Protein AF-A0AAQ3RHJ6-F1 (afdb_monomer)

Radius of gyration: 16.73 Å; Cα contacts (8 Å, |Δi|>4): 110; chains: 1; bounding box: 40×31×44 Å

Sequence (121 aa):
MRVRHAPHLPLVLCGLTCKFHGGLKTGIVGRTGSGKSTLIQTLFRIVEPAVGKVMIDNINICSIGLHDLRSRLSIIPQDPTMFEGTVRNNLDPLEEHTDEHLGGGLVLYGNTMFCSKDYTC

pLDDT: mean 82.83, std 17.09, range [29.5, 97.31]

Structure (mmCIF, N/CA/C/O backbone):
data_AF-A0AAQ3RHJ6-F1
#
_entry.id   AF-A0AAQ3RHJ6-F1
#
loop_
_atom_site.group_PDB
_atom_site.id
_atom_site.type_symbol
_atom_site.label_atom_id
_atom_site.label_alt_id
_atom_site.label_comp_id
_atom_site.label_asym_id
_atom_site.label_entity_id
_atom_site.label_seq_id
_atom_site.pdbx_PDB_ins_code
_atom_site.Cartn_x
_atom_site.Cartn_y
_atom_site.Cartn_z
_atom_site.occupancy
_atom_site.B_iso_or_equiv
_atom_site.auth_seq_id
_ato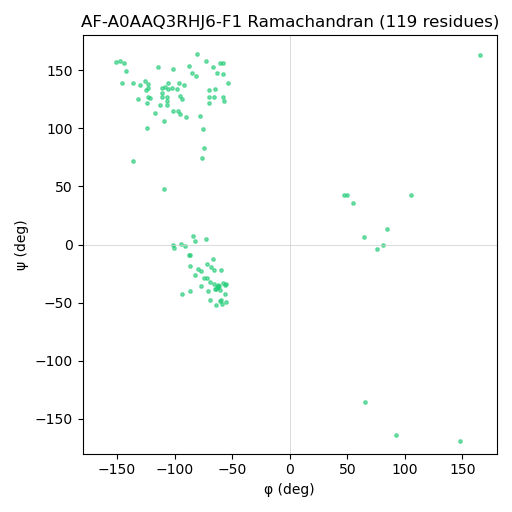m_site.auth_comp_id
_atom_site.auth_asym_id
_atom_site.auth_atom_id
_atom_site.pdbx_PDB_model_num
ATOM 1 N N . MET A 1 1 ? -11.813 2.469 5.483 1.00 94.81 1 MET A N 1
ATOM 2 C CA . MET A 1 1 ? -11.018 1.439 6.188 1.00 94.81 1 MET A CA 1
ATOM 3 C C . MET A 1 1 ? -10.337 2.016 7.423 1.00 94.81 1 MET A C 1
ATOM 5 O O . MET A 1 1 ? -10.104 3.222 7.476 1.00 94.81 1 MET A O 1
ATOM 9 N N . ARG A 1 2 ? -10.021 1.171 8.408 1.00 96.94 2 ARG A N 1
ATOM 10 C CA . ARG A 1 2 ? -9.247 1.517 9.609 1.00 96.94 2 ARG A CA 1
ATOM 11 C C . ARG A 1 2 ? -8.026 0.609 9.719 1.00 96.94 2 ARG A C 1
ATOM 13 O O . ARG A 1 2 ? -8.155 -0.588 9.473 1.00 96.94 2 ARG A O 1
ATOM 20 N N . VAL A 1 3 ? -6.874 1.163 10.089 1.00 97.31 3 VAL A N 1
ATOM 21 C CA . VAL A 1 3 ? -5.588 0.439 10.110 1.00 97.31 3 VAL A CA 1
ATOM 22 C C . VAL A 1 3 ? -4.818 0.756 11.389 1.00 97.31 3 VAL A C 1
ATOM 24 O O . VAL A 1 3 ? -4.775 1.913 11.808 1.00 97.31 3 VAL A O 1
ATOM 27 N N . ARG A 1 4 ? -4.201 -0.268 11.984 1.00 96.56 4 ARG A N 1
ATOM 28 C CA . ARG A 1 4 ? -3.255 -0.203 13.113 1.00 96.56 4 ARG A CA 1
ATOM 29 C C . ARG A 1 4 ? -2.159 -1.238 12.887 1.00 96.56 4 ARG A C 1
ATOM 31 O O . ARG A 1 4 ? -2.435 -2.282 12.308 1.00 96.56 4 ARG A O 1
ATOM 38 N N . HIS A 1 5 ? -0.951 -0.964 13.367 1.00 94.62 5 HIS A N 1
ATOM 39 C CA . HIS A 1 5 ? 0.192 -1.868 13.195 1.00 94.62 5 HIS A CA 1
ATOM 40 C C . HIS A 1 5 ? 0.094 -3.139 14.048 1.00 94.62 5 HIS A C 1
ATOM 42 O O . HIS A 1 5 ? 0.596 -4.182 13.649 1.00 94.62 5 HIS A O 1
ATOM 48 N N . ALA A 1 6 ? -0.576 -3.068 15.200 1.00 93.88 6 ALA A N 1
ATOM 49 C CA . ALA A 1 6 ? -0.851 -4.216 16.056 1.00 93.88 6 ALA A CA 1
ATOM 50 C C . ALA A 1 6 ? -2.199 -4.032 16.773 1.00 93.88 6 ALA A C 1
ATOM 52 O O . ALA A 1 6 ? -2.637 -2.890 16.938 1.00 93.88 6 ALA A O 1
ATOM 53 N N . PRO A 1 7 ? -2.863 -5.109 17.236 1.00 92.19 7 PRO A N 1
ATOM 54 C CA . PRO A 1 7 ? -4.190 -5.022 17.853 1.00 92.19 7 PRO A CA 1
ATOM 55 C C . PRO A 1 7 ? -4.279 -4.073 19.058 1.00 92.19 7 PRO A C 1
ATOM 57 O O . PRO A 1 7 ? -5.298 -3.405 19.226 1.00 92.19 7 PRO A O 1
ATOM 60 N N . HIS A 1 8 ? -3.214 -3.993 19.858 1.00 94.12 8 HIS A N 1
ATOM 61 C CA . HIS A 1 8 ? -3.127 -3.167 21.066 1.00 94.12 8 HIS A CA 1
ATOM 62 C C . HIS A 1 8 ? -2.656 -1.727 20.799 1.00 94.12 8 HIS A C 1
ATOM 64 O O . HIS A 1 8 ? -2.694 -0.896 21.702 1.00 94.12 8 HIS A O 1
ATOM 70 N N . LEU A 1 9 ? -2.203 -1.422 19.579 1.00 95.19 9 LEU A N 1
ATOM 71 C CA . LEU A 1 9 ? -1.751 -0.086 19.204 1.00 95.19 9 LEU A CA 1
ATOM 72 C C . LEU A 1 9 ? -2.922 0.776 18.709 1.00 95.19 9 LEU A C 1
ATOM 74 O O . LEU A 1 9 ? -3.909 0.244 18.181 1.00 95.19 9 LEU A O 1
ATOM 78 N N . PRO A 1 10 ? -2.817 2.111 18.843 1.00 95.81 10 PRO A N 1
ATOM 79 C CA . PRO A 1 10 ? -3.826 3.020 18.321 1.00 95.81 10 PRO A CA 1
ATOM 80 C C . PRO A 1 10 ? -3.976 2.894 16.799 1.00 95.81 10 PRO A C 1
ATOM 82 O O . PRO A 1 10 ? -3.067 2.472 16.078 1.00 95.81 10 PRO A O 1
ATOM 85 N N . LEU A 1 11 ? -5.151 3.286 16.303 1.00 96.31 11 LEU A N 1
ATOM 86 C CA . LEU A 1 11 ? -5.395 3.408 14.869 1.00 96.31 11 LEU A CA 1
ATOM 87 C C . LEU A 1 11 ? -4.518 4.516 14.279 1.00 96.31 11 LEU A C 1
ATOM 89 O O . LEU A 1 11 ? -4.468 5.624 14.804 1.00 96.31 11 LEU A O 1
ATOM 93 N N . VAL A 1 12 ? -3.879 4.213 13.152 1.00 96.69 12 VAL A N 1
ATOM 94 C CA . VAL A 1 12 ? -3.128 5.182 12.344 1.00 96.69 12 VAL A CA 1
ATOM 95 C C . VAL A 1 12 ? -4.020 5.761 11.249 1.00 96.69 12 VAL A C 1
ATOM 97 O O . VAL A 1 12 ? -4.025 6.965 11.016 1.00 96.69 12 VAL A O 1
ATOM 100 N N . LEU A 1 13 ? -4.818 4.909 10.594 1.00 96.06 13 LEU A N 1
ATOM 101 C CA . LEU A 1 13 ? -5.857 5.337 9.656 1.00 96.06 13 LEU A CA 1
ATOM 102 C C . LEU A 1 13 ? -7.226 5.139 10.308 1.00 96.06 13 LEU A C 1
ATOM 104 O O . LEU A 1 13 ? -7.602 4.014 10.641 1.00 96.06 13 LEU A O 1
ATOM 108 N N . CYS A 1 14 ? -7.989 6.221 10.461 1.00 95.38 14 CYS A N 1
ATOM 109 C CA . CYS A 1 14 ? -9.218 6.261 11.262 1.00 95.38 14 CYS A CA 1
ATOM 110 C C . CYS A 1 14 ? -10.499 6.368 10.415 1.00 95.38 14 CYS A C 1
ATOM 112 O O . CYS A 1 14 ? -11.367 7.180 10.707 1.00 95.38 14 CYS A O 1
ATOM 114 N N . GLY A 1 15 ? -10.652 5.545 9.372 1.00 92.69 15 GLY A N 1
ATOM 115 C CA . GLY A 1 15 ? -11.861 5.560 8.532 1.00 92.69 15 GLY A CA 1
ATOM 116 C C . GLY A 1 15 ? -11.662 6.218 7.168 1.00 92.69 15 GLY A C 1
ATOM 117 O O . GLY A 1 15 ? -12.525 6.949 6.706 1.00 92.69 15 GLY A O 1
ATOM 118 N N . LEU A 1 16 ? -10.538 5.934 6.508 1.00 94.69 16 LEU A N 1
ATOM 119 C CA . LEU A 1 16 ? -10.231 6.447 5.174 1.00 94.69 16 LEU A CA 1
ATOM 120 C C . LEU A 1 16 ? -11.136 5.809 4.107 1.00 94.69 16 LEU A C 1
ATOM 122 O O . LEU A 1 16 ? -11.167 4.581 3.991 1.00 94.69 16 LEU A O 1
ATOM 126 N N . THR A 1 17 ? -11.796 6.631 3.296 1.00 95.62 17 THR A N 1
ATOM 127 C CA . THR A 1 17 ? -12.505 6.210 2.080 1.00 95.62 17 THR A CA 1
ATOM 128 C C . THR A 1 17 ? -11.956 7.017 0.916 1.00 95.62 17 THR A C 1
ATOM 130 O O . THR A 1 17 ? -11.983 8.243 0.944 1.00 95.62 17 THR A O 1
ATOM 133 N N . CYS A 1 18 ? -11.426 6.335 -0.092 1.00 94.25 18 CYS A N 1
ATOM 134 C CA . CYS A 1 18 ? -10.898 6.955 -1.300 1.00 94.25 18 CYS A CA 1
ATOM 135 C C . CYS A 1 18 ? -11.053 5.990 -2.478 1.00 94.25 18 CYS A C 1
ATOM 137 O O . CYS A 1 18 ? -11.172 4.778 -2.284 1.00 94.25 18 CYS A O 1
ATOM 139 N N . LYS A 1 19 ? -11.077 6.543 -3.691 1.00 95.50 19 LYS A N 1
ATOM 140 C CA . LYS A 1 19 ? -11.110 5.792 -4.943 1.00 95.50 19 LYS A CA 1
ATOM 141 C C . LYS A 1 19 ? -10.047 6.372 -5.865 1.00 95.50 19 LYS A C 1
ATOM 143 O O . LYS A 1 19 ? -10.043 7.573 -6.113 1.00 95.50 19 LYS A O 1
ATOM 148 N N . PHE A 1 20 ? -9.165 5.509 -6.346 1.00 93.75 20 PHE A N 1
ATOM 149 C CA . PHE A 1 20 ? -8.152 5.840 -7.340 1.00 93.75 20 PHE A CA 1
ATOM 150 C C . PHE A 1 20 ? -8.594 5.237 -8.668 1.00 93.75 20 PHE A C 1
ATOM 152 O O . PHE A 1 20 ? -9.054 4.096 -8.702 1.00 93.75 20 PHE A O 1
ATOM 159 N N . HIS A 1 21 ? -8.513 6.011 -9.744 1.00 92.69 21 HIS A N 1
ATOM 160 C CA . HIS A 1 21 ? -8.882 5.538 -11.073 1.00 92.69 21 HIS A CA 1
ATOM 161 C C . HIS A 1 21 ? -7.630 5.078 -11.821 1.00 92.69 21 HIS A C 1
ATOM 163 O O . HIS A 1 21 ? -6.590 5.733 -11.746 1.00 92.69 21 HIS A O 1
ATOM 169 N N . GLY A 1 22 ? -7.743 3.957 -12.539 1.00 91.56 22 GLY A N 1
ATOM 170 C CA . GLY A 1 22 ? -6.671 3.452 -13.395 1.00 91.56 22 GLY A CA 1
ATOM 171 C C . GLY A 1 22 ? -6.260 4.478 -14.453 1.00 91.56 22 GLY A C 1
ATOM 172 O O . GLY A 1 22 ? -7.080 5.279 -14.903 1.00 91.56 22 GLY A O 1
ATOM 173 N N . GLY A 1 23 ? -4.974 4.485 -14.808 1.00 90.88 23 GLY A N 1
ATOM 174 C CA . GLY A 1 23 ? -4.396 5.425 -15.775 1.00 90.88 23 GLY A CA 1
ATOM 175 C C . GLY A 1 23 ? -4.182 6.852 -15.254 1.00 90.88 23 GLY A C 1
ATOM 176 O O . GLY A 1 23 ? -3.618 7.677 -15.969 1.00 90.88 23 GLY A O 1
ATOM 177 N N . LEU A 1 24 ? -4.587 7.165 -14.015 1.00 90.94 24 LEU A N 1
ATOM 178 C CA . LEU A 1 24 ? -4.382 8.488 -13.422 1.00 90.94 24 LEU A CA 1
ATOM 179 C C . LEU A 1 24 ? -3.211 8.506 -12.438 1.00 90.94 24 LEU A C 1
ATOM 181 O O . LEU A 1 24 ? -3.114 7.686 -11.524 1.00 90.94 24 LEU A O 1
ATOM 185 N N . LYS A 1 25 ? -2.370 9.535 -12.558 1.00 90.75 25 LYS A N 1
ATOM 186 C CA . LYS A 1 25 ? -1.332 9.844 -11.572 1.00 90.75 25 LYS A CA 1
ATOM 187 C C . LYS A 1 25 ? -1.979 10.536 -10.373 1.00 90.75 25 LYS A C 1
ATOM 189 O O . LYS A 1 25 ? -2.423 11.675 -10.487 1.00 90.75 25 LYS A O 1
ATOM 194 N N . THR A 1 26 ? -2.036 9.856 -9.227 1.00 91.94 26 THR A N 1
ATOM 195 C CA . THR A 1 26 ? -2.604 10.427 -7.996 1.00 91.94 26 THR A CA 1
ATOM 196 C C . THR A 1 26 ? -1.512 10.768 -6.988 1.00 91.94 26 THR A C 1
ATOM 198 O O . THR A 1 26 ? -0.755 9.896 -6.570 1.00 91.94 26 THR A O 1
ATOM 201 N N . GLY A 1 27 ? -1.456 12.032 -6.563 1.00 93.56 27 GLY A N 1
ATOM 202 C CA . GLY A 1 27 ? -0.583 12.484 -5.480 1.00 93.56 27 GLY A CA 1
ATOM 203 C C . GLY A 1 27 ? -1.276 12.426 -4.117 1.00 93.56 27 GLY A C 1
ATOM 204 O O . GLY A 1 27 ? -2.428 12.838 -3.987 1.00 93.56 27 GLY A O 1
ATOM 205 N N . ILE A 1 28 ? -0.567 11.956 -3.086 1.00 91.31 28 ILE A N 1
ATOM 206 C CA . ILE A 1 28 ? -1.046 11.942 -1.695 1.00 91.31 28 ILE A CA 1
ATOM 207 C C . ILE A 1 28 ? -0.129 12.827 -0.851 1.00 91.31 28 ILE A C 1
ATOM 209 O O . ILE A 1 28 ? 1.034 12.496 -0.623 1.00 91.31 28 ILE A O 1
ATOM 213 N N . VAL A 1 29 ? -0.661 13.944 -0.357 1.00 93.44 29 VAL A N 1
ATOM 214 C CA . VAL A 1 29 ? 0.089 14.940 0.423 1.00 93.44 29 VAL A CA 1
ATOM 215 C C . VAL A 1 29 ? -0.408 15.019 1.864 1.00 93.44 29 VAL A C 1
ATOM 217 O O . VAL A 1 29 ? -1.559 14.719 2.169 1.00 93.44 29 VAL A O 1
ATOM 220 N N . GLY A 1 30 ? 0.478 15.414 2.776 1.00 93.50 30 GLY A N 1
ATOM 221 C CA . GLY A 1 30 ? 0.146 15.595 4.187 1.00 93.50 30 GLY A CA 1
ATOM 222 C C . GLY A 1 30 ? 1.390 15.693 5.062 1.00 93.50 30 GLY A C 1
ATOM 223 O O . GLY A 1 30 ? 2.475 15.278 4.652 1.00 93.50 30 GLY A O 1
ATOM 224 N N . ARG A 1 31 ? 1.231 16.200 6.289 1.00 96.12 31 ARG A N 1
ATOM 225 C CA . ARG A 1 31 ? 2.327 16.343 7.268 1.00 96.12 31 ARG A CA 1
ATOM 226 C C . ARG A 1 31 ? 3.010 15.005 7.580 1.00 96.12 31 ARG A C 1
ATOM 228 O O . ARG A 1 31 ? 2.416 13.936 7.418 1.00 96.12 31 ARG A O 1
ATOM 235 N N . THR A 1 32 ? 4.256 15.038 8.040 1.00 93.50 32 THR A N 1
ATOM 236 C CA . THR A 1 32 ? 4.936 13.851 8.586 1.00 93.50 32 THR A CA 1
ATOM 237 C C . THR A 1 32 ? 4.085 13.214 9.690 1.00 93.50 32 THR A C 1
ATOM 239 O O . THR A 1 32 ? 3.434 13.920 10.455 1.00 93.50 32 THR A O 1
ATOM 242 N N . GLY A 1 33 ? 4.011 11.879 9.717 1.00 90.81 33 GLY A N 1
ATOM 243 C CA . GLY A 1 33 ? 3.168 11.135 10.664 1.00 90.81 33 GLY A CA 1
ATOM 244 C C . GLY A 1 33 ? 1.681 11.029 10.296 1.00 90.81 33 GLY A C 1
ATOM 245 O O . GLY A 1 33 ? 0.935 10.359 10.997 1.00 90.81 33 GLY A O 1
ATOM 246 N N . SER A 1 34 ? 1.225 11.604 9.176 1.00 93.12 34 SER A N 1
ATO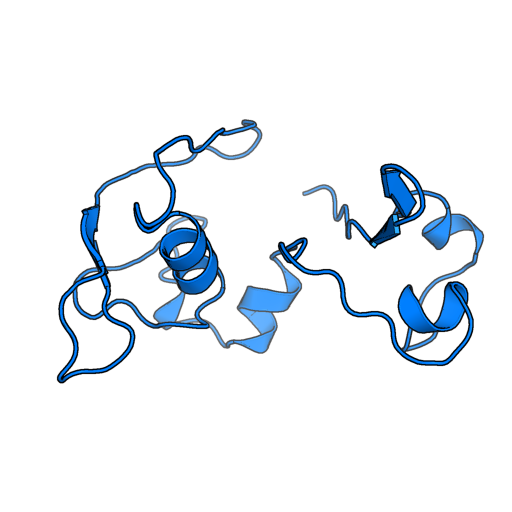M 247 C CA . SER A 1 34 ? -0.196 11.558 8.775 1.00 93.12 34 SER A CA 1
ATOM 248 C C . SER A 1 34 ? -0.700 10.198 8.256 1.00 93.12 34 SER A C 1
ATOM 250 O O . SER A 1 34 ? -1.811 10.123 7.742 1.00 93.12 34 SER A O 1
ATOM 252 N N . GLY A 1 35 ? 0.120 9.141 8.297 1.00 94.25 35 GLY A N 1
ATOM 253 C CA . GLY A 1 35 ? -0.264 7.798 7.839 1.00 94.25 35 GLY A CA 1
ATOM 254 C C . GLY A 1 35 ? -0.105 7.519 6.337 1.00 94.25 35 GLY A C 1
ATOM 255 O O . GLY A 1 35 ? -0.602 6.503 5.862 1.00 94.25 35 GLY A O 1
ATOM 256 N N . LYS A 1 36 ? 0.603 8.366 5.570 1.00 94.44 36 LYS A N 1
ATOM 257 C CA . LYS A 1 36 ? 0.859 8.140 4.124 1.00 94.44 36 LYS A CA 1
ATOM 258 C C . LYS A 1 36 ? 1.594 6.822 3.863 1.00 94.44 36 LYS A C 1
ATOM 260 O O . LYS A 1 36 ? 1.131 6.006 3.076 1.00 94.44 36 LYS A O 1
ATOM 265 N N . SER A 1 37 ? 2.704 6.590 4.567 1.00 93.38 37 SER A N 1
ATOM 266 C CA . SER A 1 37 ? 3.464 5.341 4.447 1.00 93.38 37 SER A CA 1
ATOM 267 C C . SER A 1 37 ? 2.626 4.141 4.900 1.00 93.38 37 SER A C 1
ATOM 269 O O . SER A 1 37 ? 2.664 3.100 4.260 1.00 93.38 37 SER A O 1
ATOM 271 N N . THR A 1 38 ? 1.784 4.302 5.928 1.00 95.12 38 THR A N 1
ATOM 272 C CA . THR A 1 38 ? 0.847 3.263 6.385 1.00 95.12 38 THR A CA 1
ATOM 273 C C . THR A 1 38 ? -0.205 2.921 5.330 1.00 95.12 38 THR A C 1
ATOM 275 O O . THR A 1 38 ? -0.540 1.751 5.158 1.00 95.12 38 THR A O 1
ATOM 278 N N . LEU A 1 39 ? -0.714 3.911 4.587 1.00 94.94 39 LEU A N 1
ATOM 279 C CA . LEU A 1 39 ? -1.614 3.671 3.458 1.00 94.94 39 LEU A CA 1
ATOM 280 C C . LEU A 1 39 ? -0.926 2.817 2.388 1.00 94.94 39 LEU A C 1
ATOM 282 O O . LEU A 1 39 ? -1.484 1.798 1.988 1.00 94.94 39 LEU A O 1
ATOM 286 N N . ILE A 1 40 ? 0.298 3.180 1.994 1.00 93.12 40 ILE A N 1
ATOM 287 C CA . ILE A 1 40 ? 1.091 2.405 1.029 1.00 93.12 40 ILE A CA 1
ATOM 288 C C . ILE A 1 40 ? 1.333 0.980 1.554 1.00 93.12 40 ILE A C 1
ATOM 290 O O . ILE A 1 40 ? 1.043 0.010 0.861 1.00 93.12 40 ILE A O 1
ATOM 294 N N . GLN A 1 41 ? 1.759 0.826 2.810 1.00 93.62 41 GLN A N 1
ATOM 295 C CA . GLN A 1 41 ? 1.943 -0.484 3.450 1.00 93.62 41 GLN A CA 1
ATOM 296 C C . GLN A 1 41 ? 0.660 -1.330 3.465 1.00 93.62 41 GLN A C 1
ATOM 298 O O . GLN A 1 41 ? 0.733 -2.552 3.346 1.00 93.62 41 GLN A O 1
ATOM 303 N N . THR A 1 42 ? -0.510 -0.698 3.585 1.00 95.19 42 THR A N 1
ATOM 304 C CA . THR A 1 42 ? -1.806 -1.393 3.538 1.00 95.19 42 THR A CA 1
ATOM 305 C C . THR A 1 42 ? -2.121 -1.897 2.127 1.00 95.19 42 THR A C 1
ATOM 307 O O . THR A 1 42 ? -2.598 -3.021 1.982 1.00 95.19 42 THR A O 1
ATOM 310 N N . LEU A 1 43 ? -1.811 -1.117 1.081 1.00 94.06 43 LEU A N 1
ATOM 311 C CA . LEU A 1 43 ? -1.985 -1.536 -0.321 1.00 94.06 43 LEU A CA 1
ATOM 312 C C . LEU A 1 43 ? -1.141 -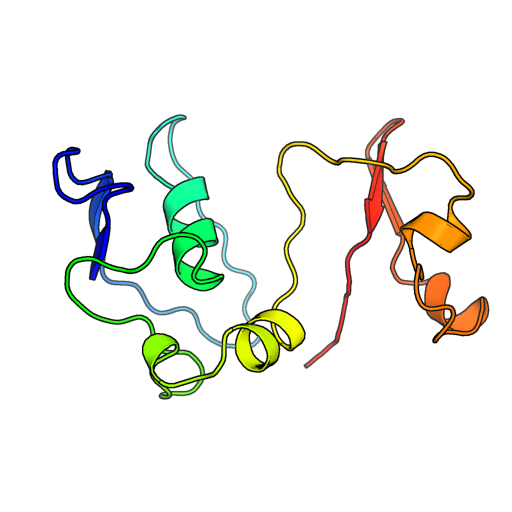2.777 -0.656 1.00 94.06 43 LEU A C 1
ATOM 314 O O . LEU A 1 43 ? -1.629 -3.694 -1.308 1.00 94.06 43 LEU A O 1
ATOM 318 N N . PHE A 1 44 ? 0.088 -2.845 -0.136 1.00 93.56 44 PHE A N 1
ATOM 319 C CA . PHE A 1 44 ? 0.995 -3.993 -0.295 1.00 93.56 44 PHE A CA 1
ATOM 320 C C . PHE A 1 44 ? 0.725 -5.148 0.685 1.00 93.56 44 PHE A C 1
ATOM 322 O O . PHE A 1 44 ? 1.477 -6.133 0.711 1.00 93.56 44 PHE A O 1
ATOM 329 N N . ARG A 1 45 ? -0.314 -5.026 1.526 1.00 94.81 45 ARG A N 1
ATOM 330 C CA . ARG A 1 45 ? -0.619 -5.95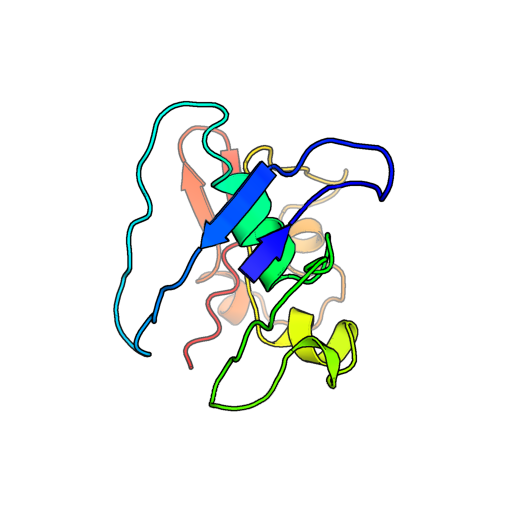0 2.631 1.00 94.81 45 ARG A CA 1
ATOM 331 C C . ARG A 1 45 ? 0.613 -6.286 3.479 1.00 94.81 45 ARG A C 1
ATOM 333 O O . ARG A 1 45 ? 0.861 -7.439 3.814 1.00 94.81 45 ARG A O 1
ATOM 340 N N . ILE A 1 46 ? 1.432 -5.281 3.780 1.00 93.81 46 ILE A N 1
ATOM 341 C CA . ILE A 1 46 ? 2.456 -5.361 4.835 1.00 93.81 46 ILE A CA 1
ATOM 342 C C . ILE A 1 46 ? 1.770 -5.216 6.199 1.00 93.81 46 ILE A C 1
ATOM 344 O O . ILE A 1 46 ? 2.138 -5.881 7.160 1.00 93.81 46 ILE A O 1
ATOM 348 N N . VAL A 1 47 ? 0.731 -4.377 6.256 1.00 94.25 47 VAL A N 1
ATOM 349 C CA . VAL A 1 47 ? -0.173 -4.234 7.399 1.00 94.25 47 VAL A CA 1
ATOM 350 C C . VAL A 1 47 ? -1.592 -4.486 6.906 1.00 94.25 47 VAL A C 1
ATOM 352 O O . VAL A 1 47 ? -2.030 -3.860 5.942 1.00 94.25 47 VAL A O 1
ATOM 355 N N . GLU A 1 48 ? -2.318 -5.399 7.545 1.00 94.19 48 GLU A N 1
ATOM 356 C CA . GLU A 1 48 ? -3.701 -5.679 7.157 1.00 94.19 48 GLU A CA 1
ATOM 357 C C . GLU A 1 48 ? -4.682 -4.649 7.745 1.00 94.19 48 GLU A C 1
ATOM 359 O O . GLU A 1 48 ? -4.493 -4.156 8.865 1.00 94.19 48 GLU A O 1
ATOM 364 N N . PRO A 1 49 ? -5.752 -4.291 7.010 1.00 95.31 49 PRO A N 1
ATOM 365 C CA . PRO A 1 49 ? -6.776 -3.403 7.535 1.00 95.31 49 PRO A CA 1
ATOM 366 C C . PRO A 1 49 ? -7.515 -4.070 8.698 1.00 95.31 49 PRO A C 1
ATOM 368 O O . PRO A 1 49 ? -8.078 -5.149 8.563 1.00 95.31 49 PRO A O 1
ATOM 371 N N . ALA A 1 50 ? -7.582 -3.385 9.840 1.00 95.50 50 ALA A N 1
ATOM 372 C CA . ALA A 1 50 ? -8.321 -3.869 11.003 1.00 95.50 50 ALA A CA 1
ATOM 373 C C . ALA A 1 50 ? -9.841 -3.854 10.773 1.00 95.50 50 ALA A C 1
ATOM 375 O O . ALA A 1 50 ? -10.558 -4.670 11.341 1.00 95.50 50 ALA A O 1
ATOM 376 N N . VAL A 1 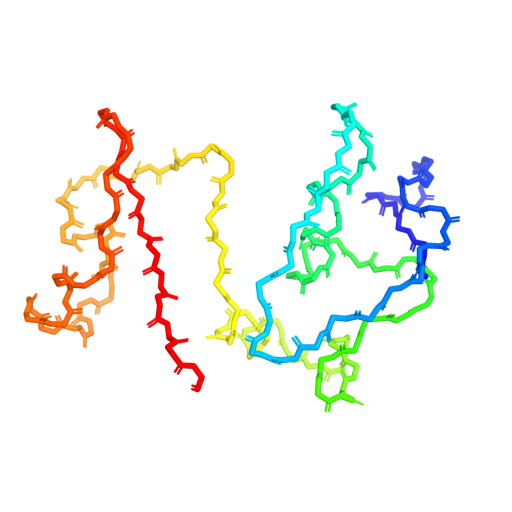51 ? -10.339 -2.894 9.981 1.00 96.38 51 VAL A N 1
ATOM 377 C CA . VAL A 1 51 ? -11.755 -2.796 9.591 1.00 96.38 51 VAL A CA 1
ATOM 378 C C . VAL A 1 51 ? -11.876 -2.257 8.166 1.00 96.38 51 VAL A C 1
ATOM 380 O O . VAL A 1 51 ? -11.231 -1.268 7.799 1.00 96.38 51 VAL A O 1
ATOM 383 N N . GLY A 1 52 ? -12.794 -2.828 7.391 1.00 96.00 52 GLY A N 1
ATOM 384 C CA . GLY A 1 52 ? -13.050 -2.453 6.002 1.00 96.00 52 GLY A CA 1
ATOM 385 C C . GLY A 1 52 ? -12.229 -3.290 5.026 1.00 96.00 52 GLY A C 1
ATOM 386 O O . GLY A 1 52 ? -11.722 -4.346 5.381 1.00 96.00 52 GLY A O 1
ATOM 387 N N . LYS A 1 53 ? -12.128 -2.826 3.782 1.00 96.19 53 LYS A N 1
ATOM 388 C CA . LYS A 1 53 ? -11.452 -3.545 2.699 1.00 96.19 53 LYS A CA 1
ATOM 389 C C . LYS A 1 53 ? -10.738 -2.581 1.766 1.00 96.19 53 LYS A C 1
ATOM 391 O O . LYS A 1 53 ? -11.134 -1.418 1.661 1.00 96.19 53 LYS A O 1
ATOM 396 N N . VAL A 1 54 ? -9.730 -3.097 1.079 1.00 96.56 54 VAL A N 1
ATOM 397 C CA . VAL A 1 54 ? -9.097 -2.460 -0.076 1.00 96.56 54 VAL A CA 1
ATOM 398 C C . VAL A 1 54 ? -9.453 -3.297 -1.295 1.00 96.56 54 VAL A C 1
ATOM 400 O O . VAL A 1 54 ? -9.414 -4.526 -1.236 1.00 96.56 54 VAL A O 1
ATOM 403 N N . MET A 1 55 ? -9.848 -2.634 -2.378 1.00 96.50 55 MET A N 1
ATOM 404 C CA . MET A 1 55 ? -10.220 -3.298 -3.622 1.00 96.50 55 MET A CA 1
ATOM 405 C C . MET A 1 55 ? -9.362 -2.769 -4.764 1.00 96.50 55 MET A C 1
ATOM 407 O O . MET A 1 55 ? -9.205 -1.555 -4.887 1.00 96.50 55 MET A O 1
ATOM 411 N N . ILE A 1 56 ? -8.848 -3.681 -5.582 1.00 94.69 56 ILE A N 1
ATOM 412 C CA . ILE A 1 56 ? -8.160 -3.393 -6.844 1.00 94.69 56 ILE A CA 1
ATOM 413 C C . ILE A 1 56 ? -8.943 -4.137 -7.922 1.00 94.69 56 ILE A C 1
ATOM 415 O O . ILE A 1 56 ? -9.248 -5.313 -7.741 1.00 94.69 56 ILE A O 1
ATOM 419 N N . ASP A 1 57 ? -9.368 -3.430 -8.969 1.00 92.06 57 ASP A N 1
ATOM 420 C CA . ASP A 1 57 ? -10.205 -3.974 -10.051 1.00 92.06 57 ASP A CA 1
ATOM 421 C C . ASP A 1 57 ? -11.442 -4.738 -9.549 1.00 92.06 57 ASP A C 1
ATOM 423 O O . ASP A 1 57 ? -11.799 -5.807 -10.032 1.00 92.06 57 ASP A O 1
ATOM 427 N N . ASN A 1 58 ? -12.107 -4.174 -8.533 1.00 93.75 58 ASN A N 1
ATOM 428 C CA . ASN A 1 58 ? -13.266 -4.745 -7.830 1.00 93.75 58 ASN A CA 1
ATOM 429 C C . ASN A 1 58 ? -13.000 -6.052 -7.058 1.00 93.75 58 ASN A C 1
ATOM 431 O O . ASN A 1 58 ? -13.932 -6.614 -6.479 1.00 93.75 58 ASN A O 1
ATOM 435 N N . ILE A 1 59 ? -11.749 -6.499 -6.965 1.00 95.12 59 ILE A N 1
ATOM 436 C CA . ILE A 1 59 ? -11.346 -7.677 -6.197 1.00 95.12 59 ILE A CA 1
ATOM 437 C C . ILE A 1 59 ? -10.803 -7.229 -4.839 1.00 95.12 59 ILE A C 1
ATOM 439 O O . ILE A 1 59 ? -10.008 -6.294 -4.744 1.00 95.12 59 ILE A O 1
ATOM 443 N N . ASN A 1 60 ? -11.231 -7.889 -3.759 1.00 96.31 60 ASN A N 1
ATOM 444 C CA . ASN A 1 60 ? -10.669 -7.647 -2.433 1.00 96.31 60 ASN A CA 1
ATOM 445 C C . ASN A 1 60 ? -9.235 -8.188 -2.369 1.00 96.31 60 ASN A C 1
ATOM 447 O O . ASN A 1 60 ? -9.012 -9.383 -2.529 1.00 96.31 60 ASN A O 1
ATOM 451 N N . ILE A 1 61 ? -8.259 -7.340 -2.057 1.00 96.19 61 ILE A N 1
ATOM 452 C CA . ILE A 1 61 ? -6.855 -7.774 -2.022 1.00 96.19 61 ILE A CA 1
ATOM 453 C C . ILE A 1 61 ? -6.571 -8.804 -0.919 1.00 96.19 61 ILE A C 1
ATOM 455 O O . ILE A 1 61 ? -5.601 -9.553 -1.019 1.00 96.19 61 ILE A O 1
ATOM 459 N N . CYS A 1 62 ? -7.407 -8.867 0.125 1.00 95.12 62 CYS A N 1
ATOM 460 C CA . CYS A 1 62 ? -7.287 -9.852 1.203 1.00 95.12 62 CYS A CA 1
ATOM 461 C C . CYS A 1 62 ? -7.671 -11.276 0.767 1.00 95.12 62 CYS A C 1
ATOM 463 O O . CYS A 1 62 ? -7.299 -12.220 1.456 1.00 95.12 62 CYS A O 1
ATOM 465 N N . SER A 1 63 ? -8.380 -11.451 -0.357 1.00 95.31 63 SER A N 1
ATOM 466 C CA . SER A 1 63 ? -8.708 -12.779 -0.901 1.00 95.31 63 SER A CA 1
ATOM 467 C C . SER A 1 63 ? -7.676 -13.310 -1.901 1.00 95.31 63 SER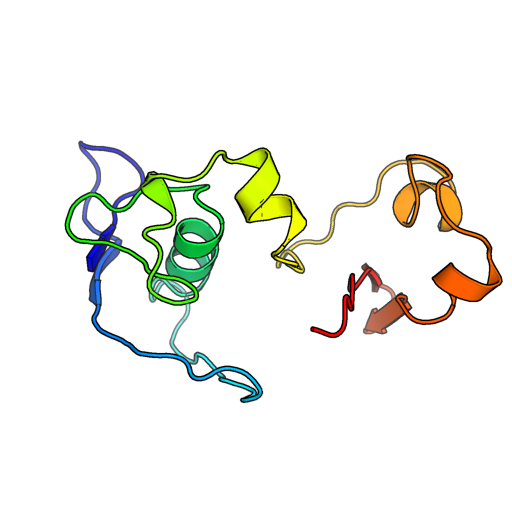 A C 1
ATOM 469 O O . SER A 1 63 ? -7.848 -14.409 -2.414 1.00 95.31 63 SER A O 1
ATOM 471 N N . ILE A 1 64 ? -6.628 -12.540 -2.201 1.00 95.06 64 ILE A N 1
ATOM 472 C CA . ILE A 1 64 ? -5.555 -12.903 -3.140 1.00 95.06 64 ILE A CA 1
ATOM 473 C C . ILE A 1 64 ? -4.323 -13.366 -2.340 1.00 95.06 64 ILE A C 1
ATOM 475 O O . ILE A 1 64 ? -4.111 -12.917 -1.211 1.00 95.06 64 ILE A O 1
ATOM 479 N N . GLY A 1 65 ? -3.489 -14.250 -2.894 1.00 95.81 65 GLY A N 1
ATOM 480 C CA . GLY A 1 65 ? -2.185 -14.576 -2.307 1.00 95.81 65 GLY A CA 1
ATOM 481 C C . GLY A 1 65 ? -1.244 -13.361 -2.269 1.00 95.81 65 GLY A C 1
ATOM 482 O O . GLY A 1 65 ? -1.287 -12.498 -3.144 1.00 95.81 65 GLY A O 1
ATOM 483 N N . LEU A 1 66 ? -0.369 -13.272 -1.259 1.00 94.75 66 LEU A N 1
ATOM 484 C CA . LEU A 1 66 ? 0.569 -12.142 -1.136 1.00 94.75 66 LEU A CA 1
ATOM 485 C C . LEU A 1 66 ? 1.539 -12.052 -2.320 1.00 94.75 66 LEU A C 1
ATOM 487 O O . LEU A 1 66 ? 1.871 -10.947 -2.736 1.00 94.75 66 LEU A O 1
ATOM 491 N N . HIS A 1 67 ? 1.984 -13.196 -2.846 1.00 93.25 67 HIS A N 1
ATOM 492 C CA . HIS A 1 67 ? 2.866 -13.245 -4.009 1.00 93.25 67 HIS A CA 1
ATOM 493 C C . HIS A 1 67 ? 2.169 -12.675 -5.252 1.00 93.25 67 HIS A C 1
ATOM 495 O O . HIS A 1 67 ? 2.675 -11.725 -5.839 1.00 93.25 67 HIS A O 1
ATOM 501 N N . ASP A 1 68 ? 0.964 -13.158 -5.570 1.00 92.94 68 ASP A N 1
ATOM 502 C CA . ASP A 1 68 ? 0.181 -12.706 -6.731 1.00 92.94 68 ASP A CA 1
ATOM 503 C C . ASP A 1 68 ? -0.210 -11.227 -6.659 1.00 92.94 68 ASP A C 1
ATOM 505 O O . ASP A 1 68 ? -0.277 -10.541 -7.677 1.00 92.94 68 ASP A O 1
ATOM 509 N N . LEU A 1 69 ? -0.491 -10.721 -5.453 1.00 93.44 69 LEU A N 1
ATOM 510 C CA . LEU A 1 69 ? -0.780 -9.304 -5.254 1.00 93.44 69 LEU A CA 1
ATOM 511 C C . LEU A 1 69 ? 0.474 -8.450 -5.475 1.00 93.44 69 LEU A C 1
ATOM 513 O O . LEU A 1 69 ? 0.417 -7.430 -6.158 1.00 93.44 69 LEU A O 1
ATOM 517 N N . ARG A 1 70 ? 1.599 -8.843 -4.869 1.00 93.25 70 ARG A N 1
ATOM 518 C CA . ARG A 1 70 ? 2.838 -8.052 -4.885 1.00 93.25 70 ARG A CA 1
ATOM 519 C C . ARG A 1 70 ? 3.587 -8.154 -6.210 1.00 93.25 70 ARG A C 1
ATOM 521 O O . ARG A 1 70 ? 4.318 -7.229 -6.527 1.00 93.25 70 ARG A O 1
ATOM 528 N N . SER A 1 71 ? 3.386 -9.207 -7.001 1.00 89.81 71 SER A N 1
ATOM 529 C CA . SER A 1 71 ? 3.947 -9.299 -8.356 1.00 89.81 71 SER A CA 1
ATOM 530 C C . SER A 1 71 ? 3.311 -8.306 -9.336 1.00 89.81 71 SER A C 1
ATOM 532 O O . SER A 1 71 ? 3.915 -7.981 -10.353 1.00 89.81 71 SER A O 1
ATOM 534 N N . ARG A 1 72 ? 2.116 -7.789 -9.018 1.00 89.00 72 ARG A N 1
ATOM 535 C CA . ARG A 1 72 ? 1.362 -6.816 -9.830 1.00 89.00 72 ARG A CA 1
ATOM 536 C C . ARG A 1 72 ? 1.468 -5.376 -9.324 1.00 89.00 72 ARG A C 1
ATOM 538 O O . ARG A 1 72 ? 0.849 -4.485 -9.897 1.00 89.00 72 ARG A O 1
ATOM 545 N N . LEU A 1 73 ? 2.197 -5.144 -8.233 1.00 88.31 73 LEU A N 1
ATOM 546 C CA . LEU A 1 73 ? 2.364 -3.829 -7.620 1.00 88.31 73 LEU A CA 1
ATOM 547 C C . LEU A 1 73 ? 3.854 -3.497 -7.485 1.00 88.31 73 LEU A C 1
ATOM 549 O O . LEU A 1 73 ? 4.623 -4.291 -6.954 1.00 88.31 73 LEU A O 1
ATOM 553 N N . SER A 1 74 ? 4.240 -2.285 -7.877 1.00 86.38 74 SER A N 1
ATOM 554 C CA . SER A 1 74 ? 5.611 -1.781 -7.719 1.00 86.38 74 SER A CA 1
ATOM 555 C C . SER A 1 74 ? 5.667 -0.714 -6.627 1.00 86.38 74 SER A C 1
ATOM 557 O O . SER A 1 74 ? 4.804 0.164 -6.558 1.00 86.38 74 SER A O 1
ATOM 559 N N . ILE A 1 75 ? 6.674 -0.785 -5.754 1.00 83.06 75 ILE A N 1
ATOM 560 C CA . ILE A 1 75 ? 6.935 0.221 -4.716 1.00 83.06 75 ILE A CA 1
ATOM 561 C C . ILE A 1 75 ? 8.393 0.645 -4.758 1.00 83.06 75 ILE A C 1
ATOM 563 O O . ILE A 1 75 ? 9.288 -0.191 -4.833 1.00 83.06 75 ILE A O 1
ATOM 567 N N . ILE A 1 76 ? 8.614 1.949 -4.634 1.00 80.62 76 ILE A N 1
ATOM 568 C CA . ILE A 1 76 ? 9.930 2.515 -4.358 1.00 80.62 76 ILE A CA 1
ATOM 569 C C . ILE A 1 76 ? 9.957 2.860 -2.860 1.00 80.62 76 ILE A C 1
ATOM 571 O O . ILE A 1 76 ? 9.146 3.685 -2.421 1.00 80.62 76 ILE A O 1
ATOM 575 N N . PRO A 1 77 ? 10.800 2.203 -2.041 1.00 72.19 77 PRO A N 1
ATOM 576 C CA . PRO A 1 77 ? 10.871 2.482 -0.610 1.00 72.19 77 PRO A CA 1
ATOM 577 C C . PRO A 1 77 ? 11.413 3.895 -0.351 1.00 72.19 77 PRO A C 1
ATOM 579 O O . PRO A 1 77 ? 12.168 4.438 -1.152 1.00 72.19 77 PRO A O 1
ATOM 582 N N . GLN A 1 78 ? 11.027 4.490 0.785 1.00 73.25 78 GLN A N 1
ATOM 583 C CA . GLN A 1 78 ? 11.532 5.809 1.196 1.00 73.25 78 GLN A CA 1
ATOM 584 C C . GLN A 1 78 ? 13.042 5.781 1.476 1.00 73.25 78 GLN A C 1
ATOM 586 O O . GLN A 1 78 ? 13.730 6.717 1.085 1.00 73.25 78 GLN A O 1
ATOM 591 N N . ASP A 1 79 ? 13.534 4.691 2.074 1.00 76.38 79 ASP A N 1
ATOM 592 C CA . ASP A 1 79 ? 14.958 4.428 2.281 1.00 76.38 79 ASP A CA 1
ATOM 593 C C . ASP A 1 79 ? 15.398 3.281 1.351 1.00 76.38 79 ASP A C 1
ATOM 595 O O . ASP A 1 79 ? 15.014 2.125 1.573 1.00 76.38 79 ASP A O 1
ATOM 599 N N . PRO A 1 80 ? 16.150 3.566 0.273 1.00 68.56 80 PRO A N 1
ATOM 600 C CA . PRO A 1 80 ? 16.612 2.537 -0.645 1.00 68.56 80 PRO A CA 1
ATOM 601 C C . PRO A 1 80 ? 17.681 1.673 0.024 1.00 68.56 80 PRO A C 1
ATOM 603 O O . PRO A 1 80 ? 18.627 2.176 0.626 1.00 68.56 80 PRO A O 1
ATOM 606 N N . THR A 1 81 ? 17.537 0.355 -0.095 1.00 71.50 81 THR A N 1
ATOM 607 C CA . THR A 1 81 ? 18.552 -0.610 0.341 1.00 71.50 81 THR A CA 1
ATOM 608 C C . THR A 1 81 ? 19.222 -1.191 -0.898 1.00 71.50 81 THR A C 1
ATOM 610 O O . THR A 1 81 ? 18.524 -1.678 -1.785 1.00 71.50 81 THR A O 1
ATOM 613 N N . MET A 1 82 ? 20.552 -1.136 -0.963 1.00 73.19 82 MET A N 1
ATOM 614 C CA . MET A 1 82 ? 21.339 -1.870 -1.956 1.00 73.19 82 MET A CA 1
ATOM 615 C C . MET A 1 82 ? 22.026 -3.050 -1.285 1.00 73.19 82 MET A C 1
ATOM 617 O O . MET A 1 82 ? 22.541 -2.928 -0.173 1.00 73.19 82 MET A O 1
ATOM 621 N N . PHE A 1 83 ? 22.045 -4.180 -1.976 1.00 76.06 83 PHE A N 1
ATOM 622 C CA . PHE A 1 83 ? 22.847 -5.335 -1.608 1.00 76.06 83 PHE A CA 1
ATOM 623 C C . PHE A 1 83 ? 24.259 -5.181 -2.175 1.00 76.06 83 PHE A C 1
ATOM 625 O O . PHE A 1 83 ? 24.447 -4.605 -3.252 1.00 76.06 83 PHE A O 1
ATOM 632 N N . GLU A 1 84 ? 25.256 -5.712 -1.464 1.00 80.25 84 GLU A N 1
ATOM 633 C CA . GLU A 1 84 ? 26.612 -5.809 -2.004 1.00 80.25 84 GLU A CA 1
ATOM 634 C C . GLU A 1 84 ? 26.597 -6.615 -3.307 1.00 80.25 84 GLU A C 1
ATOM 636 O O . GLU A 1 84 ? 26.065 -7.723 -3.373 1.00 80.25 84 GLU A O 1
ATOM 641 N N . GLY A 1 85 ? 27.159 -6.034 -4.365 1.00 79.81 85 GLY A N 1
ATOM 642 C CA . GLY A 1 85 ? 27.128 -6.612 -5.700 1.00 79.81 85 GLY A CA 1
ATOM 643 C C . GLY A 1 85 ? 27.101 -5.542 -6.781 1.00 79.81 85 GLY A C 1
ATOM 644 O O . GLY A 1 85 ? 27.320 -4.357 -6.532 1.00 79.81 85 GLY A O 1
ATOM 645 N N . THR A 1 86 ? 26.844 -5.968 -8.013 1.00 82.44 86 THR A N 1
ATOM 646 C CA . THR A 1 86 ? 26.749 -5.055 -9.154 1.00 82.44 86 THR A CA 1
ATOM 647 C C . THR A 1 86 ? 25.375 -4.378 -9.209 1.00 82.44 86 THR A C 1
ATOM 649 O O . THR A 1 86 ? 24.401 -4.833 -8.600 1.00 82.44 86 THR A O 1
ATOM 652 N N . VAL A 1 87 ? 25.276 -3.300 -9.991 1.00 76.38 87 VAL A N 1
ATOM 653 C CA . VAL A 1 87 ? 23.988 -2.675 -10.341 1.00 76.38 87 VAL A CA 1
ATOM 654 C C . VAL A 1 87 ? 23.052 -3.697 -10.989 1.00 76.38 87 VAL A C 1
ATOM 656 O O . VAL A 1 87 ? 21.882 -3.770 -10.632 1.00 76.38 87 VAL A O 1
ATOM 659 N N . ARG A 1 88 ? 23.597 -4.530 -11.884 1.00 79.38 88 ARG A N 1
ATOM 660 C CA . ARG A 1 88 ? 22.902 -5.637 -12.548 1.00 79.38 88 ARG A CA 1
ATOM 661 C C . ARG A 1 88 ? 22.279 -6.593 -11.524 1.00 79.38 88 ARG A C 1
ATOM 663 O O . ARG A 1 88 ? 21.085 -6.843 -11.603 1.00 79.38 88 ARG A O 1
ATOM 670 N N . ASN A 1 89 ? 23.039 -7.032 -10.519 1.00 79.94 89 ASN A N 1
ATOM 671 C CA . ASN A 1 89 ? 22.550 -7.957 -9.488 1.00 79.94 89 ASN A CA 1
ATOM 672 C C . ASN A 1 89 ? 21.462 -7.331 -8.601 1.00 79.94 89 ASN A C 1
ATOM 674 O O . ASN A 1 89 ? 20.558 -8.024 -8.150 1.00 79.94 89 ASN A O 1
ATOM 678 N N . ASN A 1 90 ? 21.541 -6.024 -8.335 1.00 75.06 90 ASN A N 1
ATOM 679 C CA . ASN A 1 90 ? 20.511 -5.313 -7.570 1.00 75.06 90 ASN A CA 1
ATOM 680 C C . ASN A 1 90 ? 19.228 -5.079 -8.387 1.00 75.06 90 ASN A C 1
ATOM 682 O O . ASN A 1 90 ? 18.144 -4.979 -7.814 1.00 75.06 90 ASN A O 1
ATOM 686 N N . LEU A 1 91 ? 19.352 -4.972 -9.713 1.00 75.56 91 LEU A N 1
ATOM 687 C CA . LEU A 1 91 ? 18.251 -4.698 -10.634 1.00 75.56 91 LEU A CA 1
ATOM 688 C C . LEU A 1 91 ? 17.522 -5.976 -11.079 1.00 75.56 91 LEU A C 1
ATOM 690 O O . LEU A 1 91 ? 16.294 -5.989 -11.152 1.00 75.56 91 LEU A O 1
ATOM 694 N N . ASP A 1 92 ? 18.274 -7.044 -11.331 1.00 78.62 92 ASP A N 1
ATOM 695 C CA . ASP A 1 92 ? 17.789 -8.345 -11.787 1.00 78.62 92 ASP A CA 1
ATOM 696 C C . ASP A 1 92 ? 18.485 -9.487 -11.022 1.00 78.62 92 ASP A C 1
ATOM 698 O O . ASP A 1 92 ? 19.338 -10.187 -11.569 1.00 78.62 92 ASP A O 1
ATOM 702 N N . PRO A 1 93 ? 18.155 -9.678 -9.731 1.00 78.06 93 PRO A N 1
ATOM 703 C CA . PRO A 1 93 ? 18.786 -10.697 -8.891 1.00 78.06 93 PRO A CA 1
ATOM 704 C C . PRO A 1 93 ? 18.478 -12.139 -9.323 1.00 78.06 93 PRO A C 1
ATOM 706 O O . PRO A 1 93 ? 19.108 -13.062 -8.815 1.00 78.06 93 PRO A O 1
ATOM 709 N N . LEU A 1 94 ? 17.496 -12.340 -10.210 1.00 82.31 94 LEU A N 1
ATOM 710 C CA . LEU A 1 94 ? 17.120 -13.648 -10.754 1.00 82.31 94 LEU A CA 1
ATOM 711 C C . LEU A 1 94 ? 17.686 -13.889 -12.164 1.00 82.31 94 LEU A C 1
ATOM 713 O O . LEU A 1 94 ? 17.500 -14.977 -12.700 1.00 82.31 94 LEU A O 1
ATOM 717 N N . GLU A 1 95 ? 18.381 -12.904 -12.742 1.00 82.19 95 GLU A N 1
ATOM 718 C CA . GLU A 1 95 ? 18.943 -12.948 -14.100 1.00 82.19 95 GLU A CA 1
ATOM 719 C C . GLU A 1 95 ? 17.906 -13.273 -15.197 1.00 82.19 95 GLU A C 1
ATOM 721 O O . GLU A 1 95 ? 18.203 -13.943 -16.187 1.00 82.19 95 GLU A O 1
ATOM 726 N N . GLU A 1 96 ? 16.673 -12.787 -15.041 1.00 81.31 96 GLU A N 1
ATOM 727 C CA . GLU A 1 96 ? 15.554 -13.083 -15.946 1.00 81.31 96 GLU A CA 1
ATOM 728 C C . GLU A 1 96 ? 15.472 -12.134 -17.160 1.00 81.31 96 GLU A C 1
ATOM 730 O O . GLU A 1 96 ? 14.689 -12.377 -18.085 1.00 81.31 96 GLU A O 1
ATOM 735 N N . HIS A 1 97 ? 16.256 -11.051 -17.196 1.00 79.88 97 HIS A N 1
ATOM 736 C CA . HIS A 1 97 ? 16.098 -9.968 -18.175 1.00 79.88 97 HIS A CA 1
ATOM 737 C C . HIS A 1 97 ? 17.373 -9.660 -18.969 1.00 79.88 97 HIS A C 1
ATOM 739 O O . HIS A 1 97 ? 18.460 -9.594 -18.418 1.00 79.88 97 HIS A O 1
ATOM 745 N N . THR A 1 98 ? 17.289 -9.368 -20.269 1.00 80.69 98 THR A N 1
ATOM 746 C CA . THR A 1 98 ? 18.470 -8.908 -21.033 1.00 80.69 98 THR A CA 1
ATOM 747 C C . THR A 1 98 ? 18.859 -7.472 -20.666 1.00 80.69 98 THR A C 1
ATOM 749 O O . THR A 1 98 ? 18.024 -6.706 -20.187 1.00 80.69 98 THR A O 1
ATOM 752 N N . ASP A 1 99 ? 20.115 -7.071 -20.896 1.00 75.25 99 ASP A N 1
ATOM 753 C CA . ASP A 1 99 ? 20.584 -5.697 -20.611 1.00 75.25 99 ASP A CA 1
ATOM 754 C C . ASP A 1 99 ? 19.734 -4.625 -21.314 1.00 75.25 99 ASP A C 1
ATOM 756 O O . ASP A 1 99 ? 19.463 -3.563 -20.755 1.00 75.25 99 ASP A O 1
ATOM 760 N N . GLU A 1 100 ? 19.239 -4.938 -22.511 1.00 71.69 100 GLU A N 1
ATOM 761 C CA . GLU A 1 100 ? 18.334 -4.085 -23.289 1.00 71.69 100 GLU A CA 1
ATOM 762 C C . GLU A 1 100 ? 17.009 -3.816 -22.556 1.00 71.69 100 GLU A C 1
ATOM 764 O O . GLU A 1 100 ? 16.485 -2.706 -22.622 1.00 71.69 100 GLU A O 1
ATOM 769 N N . HIS A 1 101 ? 16.492 -4.798 -21.809 1.00 66.56 101 HIS A N 1
ATOM 770 C CA . HIS A 1 101 ? 15.277 -4.652 -21.000 1.00 66.56 101 HIS A CA 1
ATOM 771 C C . HIS A 1 101 ? 15.527 -3.932 -19.668 1.00 66.56 101 HIS A C 1
ATOM 773 O O . HIS A 1 101 ? 14.593 -3.385 -19.083 1.00 66.56 101 HIS A O 1
ATOM 779 N N . LEU A 1 102 ? 16.773 -3.899 -19.189 1.00 65.12 102 LEU A N 1
ATOM 780 C CA . LEU A 1 102 ? 17.130 -3.244 -17.929 1.00 65.12 102 LEU A CA 1
ATOM 781 C C . LEU A 1 102 ? 17.325 -1.731 -18.057 1.00 65.12 102 LEU A C 1
ATOM 783 O O . LEU A 1 102 ? 17.108 -1.001 -17.087 1.00 65.12 102 LEU A O 1
ATOM 787 N N . GLY A 1 103 ? 17.690 -1.243 -19.246 1.00 56.69 103 GLY A N 1
ATOM 788 C CA . GLY A 1 103 ? 18.002 0.172 -19.478 1.00 56.69 103 GLY A CA 1
ATOM 789 C C . GLY A 1 103 ? 16.856 1.150 -19.181 1.00 56.69 103 GLY A C 1
ATOM 790 O O . GLY A 1 103 ? 17.118 2.321 -18.919 1.00 56.69 103 GLY A O 1
ATOM 791 N N . GLY A 1 104 ? 15.600 0.688 -19.179 1.00 58.22 104 GLY A N 1
ATOM 792 C CA . GLY A 1 104 ? 14.420 1.527 -18.934 1.00 58.22 104 GLY A CA 1
ATOM 793 C C . GLY A 1 104 ? 14.020 1.710 -17.462 1.00 58.22 104 GLY A C 1
ATOM 794 O O . GLY A 1 104 ? 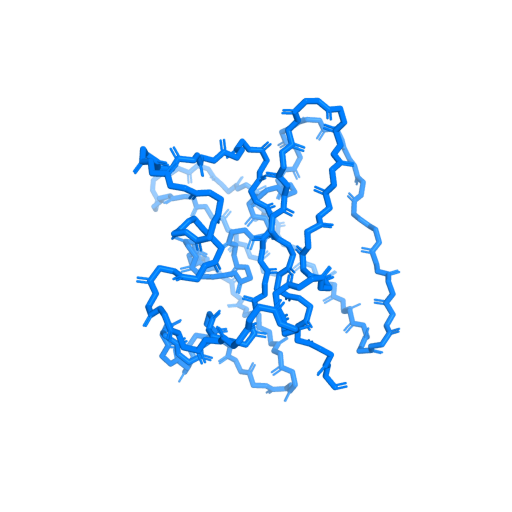13.286 2.644 -17.159 1.00 58.22 104 GLY A O 1
ATOM 795 N N . GLY A 1 105 ? 14.486 0.852 -16.545 1.00 57.56 105 GLY A N 1
ATOM 796 C CA . GLY A 1 105 ? 14.016 0.815 -15.145 1.00 57.56 105 GLY A CA 1
ATOM 797 C C . GLY A 1 105 ? 14.854 1.615 -14.141 1.00 57.56 105 GLY A C 1
ATOM 798 O O . GLY A 1 105 ? 14.566 1.607 -12.942 1.00 57.56 105 GLY A O 1
ATOM 799 N N . LEU A 1 106 ? 15.916 2.281 -14.600 1.00 57.25 106 LEU A N 1
ATOM 800 C CA . LEU A 1 106 ? 16.881 2.986 -13.756 1.00 57.25 106 LEU A CA 1
ATOM 801 C C . LEU A 1 106 ? 16.561 4.480 -13.682 1.00 57.25 106 LEU A C 1
ATOM 803 O O . LEU A 1 106 ? 16.699 5.210 -14.662 1.00 57.25 106 LEU A O 1
ATOM 807 N N . VAL A 1 107 ? 16.206 4.956 -12.489 1.00 55.47 107 VAL A N 1
ATOM 808 C CA . VAL A 1 107 ? 16.035 6.386 -12.203 1.00 55.47 107 VAL A CA 1
ATOM 809 C C . VAL A 1 107 ? 17.123 6.830 -11.229 1.00 55.47 107 VAL A C 1
ATOM 811 O O . VAL A 1 107 ? 17.216 6.327 -10.112 1.00 55.47 107 VAL A O 1
ATOM 814 N N . LEU A 1 108 ? 17.955 7.790 -11.634 1.00 47.00 108 LEU A N 1
ATOM 815 C CA . LEU A 1 108 ? 18.954 8.406 -10.758 1.00 47.00 108 LEU A CA 1
ATOM 816 C C . LEU A 1 108 ? 18.374 9.669 -10.115 1.00 47.00 108 LEU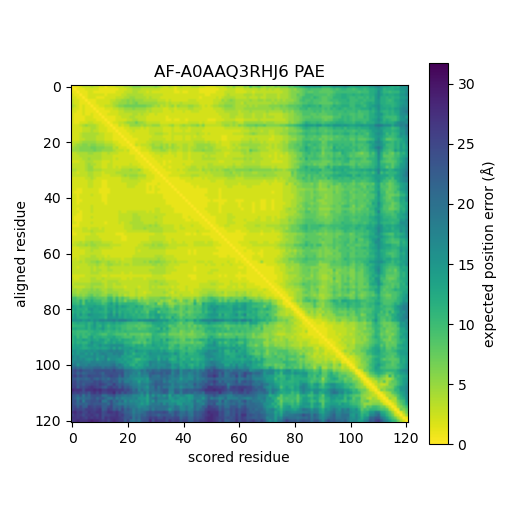 A C 1
ATOM 818 O O . LEU A 1 108 ? 17.938 10.580 -10.820 1.00 47.00 108 LEU A O 1
ATOM 822 N N . TYR A 1 109 ? 18.402 9.748 -8.784 1.00 44.44 109 TYR A N 1
ATOM 823 C CA . TYR A 1 109 ? 18.098 10.975 -8.042 1.00 44.44 109 TYR A CA 1
ATOM 824 C C . TYR A 1 109 ? 19.286 11.305 -7.129 1.00 44.44 109 TYR A C 1
ATOM 826 O O . TYR A 1 109 ? 19.485 10.700 -6.073 1.00 44.44 109 TYR A O 1
ATOM 834 N N . GLY A 1 110 ? 20.122 12.252 -7.565 1.00 59.50 110 GLY A N 1
ATOM 835 C CA . GLY A 1 110 ? 21.413 12.529 -6.926 1.00 59.50 110 GLY A CA 1
ATOM 836 C C . GLY A 1 110 ? 22.378 11.344 -7.057 1.00 59.50 110 GLY A C 1
ATOM 837 O O . GLY A 1 110 ? 22.471 10.741 -8.121 1.00 59.50 110 GLY A O 1
ATOM 838 N N . ASN A 1 111 ? 23.064 10.981 -5.967 1.00 41.28 111 ASN A N 1
ATOM 839 C CA . ASN A 1 111 ? 23.973 9.821 -5.917 1.00 41.28 111 ASN A CA 1
ATOM 840 C C . ASN A 1 111 ? 23.247 8.490 -5.636 1.00 41.28 111 ASN A C 1
ATOM 842 O O . ASN A 1 111 ? 23.896 7.479 -5.379 1.00 41.28 111 ASN A O 1
ATOM 846 N N . THR A 1 112 ? 21.910 8.492 -5.626 1.00 43.78 112 THR A N 1
ATOM 847 C CA . THR A 1 112 ? 21.101 7.325 -5.261 1.00 43.78 112 THR A CA 1
ATOM 848 C C . THR A 1 112 ? 20.371 6.796 -6.488 1.00 43.78 112 THR A C 1
ATOM 850 O O . THR A 1 112 ? 19.688 7.541 -7.193 1.00 43.78 112 THR A O 1
ATOM 853 N N . MET A 1 113 ? 20.537 5.502 -6.747 1.00 49.88 113 MET A N 1
ATOM 854 C CA . MET A 1 113 ? 19.913 4.798 -7.862 1.00 49.88 113 MET A CA 1
ATOM 855 C C . MET A 1 113 ? 18.627 4.121 -7.394 1.00 49.88 113 MET A C 1
ATOM 857 O O . MET A 1 113 ? 18.634 3.377 -6.414 1.00 49.88 113 MET A O 1
ATOM 861 N N . PHE A 1 114 ? 17.534 4.384 -8.105 1.00 55.69 114 PHE A N 1
ATOM 862 C CA . PHE A 1 114 ? 16.220 3.805 -7.867 1.00 55.69 114 PHE A CA 1
ATOM 863 C C . PHE A 1 114 ? 15.867 2.857 -9.011 1.00 55.69 114 PHE A C 1
ATOM 865 O O . PHE A 1 114 ? 15.958 3.219 -10.183 1.00 55.69 114 PHE A O 1
ATOM 872 N N . CYS A 1 115 ? 15.440 1.648 -8.658 1.00 50.38 115 CYS A N 1
ATOM 873 C CA . CYS A 1 115 ? 14.829 0.709 -9.588 1.00 50.38 115 CYS A CA 1
ATOM 874 C C . CYS A 1 115 ? 13.313 0.945 -9.583 1.00 50.38 115 CYS A C 1
ATOM 876 O O . CYS A 1 115 ? 12.647 0.663 -8.582 1.00 50.38 115 CYS A O 1
ATOM 878 N N . SER A 1 116 ? 12.770 1.488 -10.674 1.00 51.06 116 SER A N 1
ATOM 879 C CA . SER A 1 116 ? 11.327 1.479 -10.923 1.00 51.06 116 SER A CA 1
ATOM 880 C C . SER A 1 116 ? 11.015 0.281 -11.807 1.00 51.06 116 SER A C 1
ATOM 882 O O . SER A 1 116 ? 11.415 0.235 -12.969 1.00 51.06 116 SER A O 1
ATOM 884 N N . LYS A 1 117 ? 10.295 -0.706 -11.267 1.00 48.56 117 LYS A N 1
ATOM 885 C CA . LYS A 1 117 ? 9.655 -1.736 -12.091 1.00 48.56 117 LYS A CA 1
ATOM 886 C C . LYS A 1 117 ? 8.445 -1.107 -12.776 1.00 48.56 117 LYS A C 1
ATOM 888 O O . LYS A 1 117 ? 7.321 -1.213 -12.279 1.00 48.56 117 LYS A O 1
ATOM 893 N N . ASP A 1 118 ? 8.696 -0.431 -13.891 1.00 43.41 118 ASP A N 1
ATOM 894 C CA . ASP A 1 118 ? 7.670 0.067 -14.803 1.00 43.41 118 ASP A CA 1
ATOM 895 C C . ASP A 1 118 ? 7.123 -1.108 -15.626 1.00 43.41 118 ASP A C 1
ATOM 897 O O . ASP A 1 118 ? 7.406 -1.264 -16.812 1.00 43.41 118 ASP A O 1
ATOM 901 N N . TYR A 1 119 ? 6.311 -1.960 -14.996 1.00 40.09 119 TYR A N 1
ATOM 902 C CA . TYR A 1 119 ? 5.375 -2.777 -15.761 1.00 40.09 119 TYR A CA 1
ATOM 903 C C . TYR A 1 119 ? 4.244 -1.845 -16.177 1.00 40.09 119 TYR A C 1
ATOM 905 O O . TYR A 1 119 ? 3.374 -1.492 -15.380 1.00 40.09 119 TYR A O 1
ATOM 913 N N . THR A 1 120 ? 4.314 -1.375 -17.419 1.00 29.50 120 THR A N 1
ATOM 914 C CA . THR A 1 120 ? 3.181 -0.702 -18.055 1.00 29.50 120 THR A CA 1
ATOM 915 C C . THR A 1 120 ? 2.013 -1.689 -18.018 1.00 29.50 120 THR A C 1
ATOM 917 O O . THR A 1 120 ? 2.173 -2.834 -18.442 1.00 29.50 120 THR A O 1
ATOM 920 N N . CYS A 1 121 ? 0.891 -1.286 -17.421 1.00 29.56 121 CYS A N 1
ATOM 921 C CA . CYS A 1 121 ? -0.364 -2.017 -17.542 1.00 29.56 121 CYS A CA 1
ATOM 922 C C . CYS A 1 121 ? -0.936 -1.911 -18.957 1.00 29.56 121 CYS A C 1
ATOM 924 O O . CYS A 1 121 ? -0.676 -0.886 -19.630 1.00 29.56 121 CYS A O 1
#

Mean predicted aligned error: 8.04 Å

Organism: Vigna mungo (NCBI:txid3915)

Secondary structure (DSSP, 8-state):
-EE-SSTTSPPSEES------TT--------TTSSHHHHHHHHTTSS-EEES--EETTEEGGGS-HHHHHTT-----SS----SS-HHHHH-TT--S-HHHHTTSEEEETTEEEE------

InterPro domains:
  IPR003439 ABC transporter-like, ATP-binding domain [PF00005] (16-97)
  IPR027417 P-loop containing nucleoside triphosphate hydrolase [G3DSA:3.40.50.300] (1-112)
  IPR027417 P-loop containing nucleoside triphosphate hydrolase [SSF52540] (5-100)
  IPR050173 ATP-binding cassette transporter C-like [PTHR24223] (2-102)

Foldseek 3Di:
DWFDQDPPGDTLRDDDDDDDDPPDDDDDDDDPSSCPVVVVCCQLPVTDHPDDFDDDPNHTPVVDDSCVSVVPDWDWDPDDDDDP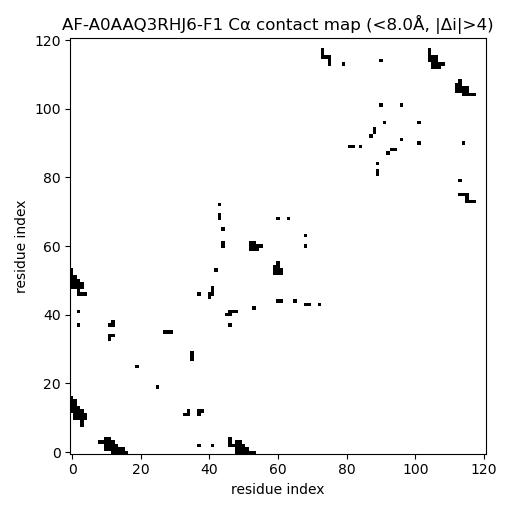DDPCCRQCVPPPDDPVVSPPQWDDDDPDITGTPPPPD

Nearest PDB structures (foldseek):
  8rq3-assembly1_A  TM=9.293E-01  e=7.513E-08  Rattus norvegicus
  6p7f-assembly1_A  TM=9.370E-01  e=4.139E-07  Homo sapiens
  6bzr-assembly2_A  TM=9.242E-01  e=4.139E-07  Homo sapiens
  6bzr-assembly1_B  TM=9.199E-01  e=4.697E-07  Homo sapiens
  8wi5-assembly1_A  TM=9.256E-01  e=2.280E-06  Homo sapiens

Solvent-accessible surface area (backbone atoms only — not comparable to full-atom values): 8230 Å² total; per-residue (Å²): 53,26,30,35,92,44,95,92,47,70,68,62,38,89,59,58,82,85,86,86,60,87,98,58,93,81,86,88,86,76,64,91,87,67,35,66,68,56,52,53,34,39,77,69,60,76,37,63,62,75,39,72,79,60,67,57,96,88,38,54,58,87,82,49,56,71,67,69,52,49,77,76,53,74,79,77,65,94,74,81,82,82,68,95,74,52,71,63,50,67,72,41,75,81,70,85,68,56,72,81,69,52,69,79,30,67,46,75,61,83,97,44,80,42,70,47,74,78,72,80,128